Protein AF-A0A0U5BCX2-F1 (afdb_monomer_lite)

Radius of gyration: 17.67 Å; chains: 1; bounding box: 39×34×40 Å

Sequence (93 aa):
MTLTQSDRAHGVIQDVYADWGQLPPDTAALQTAGTALYNLSYAWTTTIQNQTADQLAAEAAVYQPIAGTASYGQIIEIFPCPLIRPRPCSQVL

Foldseek 3Di:
DFDQDDPVVVVVQCVVCVVVVHDGDDRVVVRVVVVVVVVVVCCCVPPVVPDDPVRVVVLVVLDDDDPPPDDPVNVVVSPPPDPPDDDPPPDDD

pLDDT: mean 74.51, std 18.45, range [30.02, 97.0]

Secondary structure (DSSP, 8-state):
-PPPPPHHHHHHHHHHHHHTT-PPPPHHHHHHHHHHHHHHHHHHHHTGGGS-HHHHHHHHTTSPPPPTT--HHHHHHHTTS-TTS---S----

Structure (mmCIF, N/CA/C/O backbone):
data_AF-A0A0U5BCX2-F1
#
_entry.id   AF-A0A0U5BCX2-F1
#
loop_
_atom_site.group_PDB
_atom_site.id
_atom_site.type_symbol
_atom_site.label_atom_id
_atom_site.label_alt_id
_atom_site.label_comp_id
_atom_site.label_asym_id
_atom_site.label_entity_id
_atom_site.label_seq_id
_atom_site.pdbx_PDB_ins_code
_atom_site.Cartn_x
_atom_site.Cartn_y
_atom_site.Cartn_z
_atom_site.occupancy
_atom_site.B_iso_or_equiv
_atom_site.auth_seq_id
_atom_site.auth_comp_id
_atom_site.auth_asym_id
_atom_site.auth_atom_id
_atom_site.pdbx_PDB_model_num
ATOM 1 N N . MET A 1 1 ? 9.233 10.337 5.501 1.00 52.75 1 MET A N 1
ATOM 2 C CA . MET A 1 1 ? 10.056 9.112 5.539 1.00 52.75 1 MET A CA 1
ATOM 3 C C . MET A 1 1 ? 10.217 8.652 4.105 1.00 52.75 1 MET A C 1
ATOM 5 O O . MET A 1 1 ? 9.201 8.509 3.443 1.00 52.75 1 MET A O 1
ATOM 9 N N . THR A 1 2 ? 11.445 8.514 3.609 1.00 58.31 2 THR A N 1
ATOM 10 C CA . THR A 1 2 ? 11.699 8.035 2.241 1.00 58.31 2 THR A CA 1
ATOM 11 C C . THR A 1 2 ? 12.015 6.552 2.324 1.00 58.31 2 THR A C 1
ATOM 13 O O . THR A 1 2 ? 12.954 6.170 3.019 1.00 58.31 2 THR A O 1
ATOM 16 N N . LEU A 1 3 ? 11.200 5.717 1.681 1.00 67.31 3 LEU A N 1
ATOM 17 C CA . LEU A 1 3 ? 11.411 4.273 1.651 1.00 67.31 3 LEU A CA 1
ATOM 18 C C . LEU A 1 3 ? 12.324 3.929 0.479 1.00 67.31 3 LEU A C 1
ATOM 20 O O . LEU A 1 3 ? 12.013 4.236 -0.671 1.00 67.31 3 LEU A O 1
ATOM 24 N N . THR A 1 4 ? 13.458 3.303 0.776 1.00 75.25 4 THR A N 1
ATOM 25 C CA . THR A 1 4 ? 14.374 2.810 -0.253 1.00 75.25 4 THR A CA 1
ATOM 26 C C . THR A 1 4 ? 13.840 1.496 -0.810 1.00 75.25 4 THR A C 1
ATOM 28 O O . THR A 1 4 ? 13.560 0.564 -0.055 1.00 75.25 4 THR A O 1
ATOM 31 N N . GLN A 1 5 ? 13.705 1.415 -2.133 1.00 77.88 5 GLN A N 1
ATOM 32 C CA . GLN A 1 5 ? 13.309 0.186 -2.813 1.00 77.88 5 GLN A CA 1
ATOM 33 C C . GLN A 1 5 ? 14.404 -0.879 -2.643 1.00 77.88 5 GLN A C 1
ATOM 35 O O . GLN A 1 5 ? 15.584 -0.581 -2.797 1.00 77.88 5 GLN A O 1
ATOM 40 N N . SER A 1 6 ? 14.024 -2.124 -2.348 1.00 83.25 6 SER A N 1
ATOM 41 C CA . SER A 1 6 ? 14.977 -3.241 -2.358 1.00 83.25 6 SER A CA 1
ATOM 42 C C . SER A 1 6 ? 15.385 -3.573 -3.794 1.00 83.25 6 SER A C 1
ATOM 44 O O . SER A 1 6 ? 14.505 -3.782 -4.630 1.00 83.25 6 SER A O 1
ATOM 46 N N . ASP A 1 7 ? 16.686 -3.721 -4.056 1.00 82.56 7 ASP A N 1
ATOM 47 C CA . ASP A 1 7 ? 17.216 -4.112 -5.375 1.00 82.56 7 ASP A CA 1
ATOM 48 C C . ASP A 1 7 ? 16.583 -5.410 -5.893 1.00 82.56 7 ASP A C 1
ATOM 50 O O . ASP A 1 7 ? 16.260 -5.541 -7.071 1.00 82.56 7 ASP A O 1
ATOM 54 N N . ARG A 1 8 ? 16.321 -6.361 -4.987 1.00 86.75 8 ARG A N 1
ATOM 55 C CA . ARG A 1 8 ? 15.688 -7.638 -5.330 1.00 86.75 8 ARG A CA 1
ATOM 56 C C . ARG A 1 8 ? 14.236 -7.459 -5.769 1.00 86.75 8 ARG A C 1
ATOM 58 O O . ARG A 1 8 ? 13.813 -8.056 -6.750 1.00 86.75 8 ARG A O 1
ATOM 65 N N . ALA A 1 9 ? 13.480 -6.634 -5.046 1.00 85.00 9 ALA A N 1
ATOM 66 C CA . ALA A 1 9 ? 12.095 -6.329 -5.395 1.00 85.00 9 ALA A CA 1
ATOM 67 C C . ALA A 1 9 ? 12.017 -5.508 -6.689 1.00 85.00 9 ALA A C 1
ATOM 69 O O . ALA A 1 9 ? 11.121 -5.725 -7.496 1.00 85.00 9 ALA A O 1
ATOM 70 N N . HIS A 1 10 ? 12.969 -4.596 -6.898 1.00 86.38 10 HIS A N 1
ATOM 71 C CA . HIS A 1 10 ? 13.085 -3.836 -8.136 1.00 86.38 10 HIS A CA 1
ATOM 72 C C . HIS A 1 10 ? 13.301 -4.769 -9.337 1.00 86.38 10 HIS A C 1
ATOM 74 O O . HIS A 1 10 ? 12.582 -4.645 -10.323 1.00 86.38 10 HIS A O 1
ATOM 80 N N . GLY A 1 11 ? 14.216 -5.741 -9.232 1.00 89.56 11 GLY A N 1
ATOM 81 C CA . GLY A 1 11 ? 14.447 -6.736 -10.286 1.00 89.56 11 GLY A CA 1
ATOM 82 C C . GLY A 1 11 ? 13.195 -7.548 -10.631 1.00 89.56 11 GLY A C 1
ATOM 83 O O . GLY A 1 11 ? 12.817 -7.624 -11.792 1.00 89.56 11 GLY A O 1
ATOM 84 N N . VAL A 1 12 ? 12.475 -8.052 -9.623 1.00 93.25 12 VAL A N 1
ATOM 85 C CA . VAL A 1 12 ? 11.223 -8.802 -9.848 1.00 93.25 12 VAL A CA 1
ATOM 86 C C . VAL A 1 12 ? 10.165 -7.954 -10.561 1.00 93.25 12 VAL A C 1
ATOM 88 O O . VAL A 1 12 ? 9.465 -8.454 -11.437 1.00 93.25 12 VAL A O 1
ATOM 91 N N . ILE A 1 13 ? 10.039 -6.670 -10.210 1.00 91.00 13 ILE A N 1
ATOM 92 C CA . ILE A 1 13 ? 9.098 -5.765 -10.885 1.00 91.00 13 ILE A CA 1
ATOM 93 C C . ILE A 1 13 ? 9.494 -5.584 -12.352 1.00 91.00 13 ILE A C 1
ATOM 95 O O . ILE A 1 13 ? 8.627 -5.636 -13.220 1.00 91.00 13 ILE A O 1
ATOM 99 N N . GLN A 1 14 ? 10.784 -5.409 -12.644 1.00 91.25 14 GLN A N 1
ATOM 100 C CA . GLN A 1 14 ? 11.255 -5.301 -14.025 1.00 91.25 14 GLN A CA 1
ATOM 101 C C . GLN A 1 14 ? 10.937 -6.563 -14.835 1.00 91.25 14 GLN A C 1
ATOM 103 O O . GLN A 1 14 ? 10.417 -6.444 -15.943 1.00 91.25 14 GLN A O 1
ATOM 108 N N . ASP A 1 15 ? 11.174 -7.748 -14.269 1.00 95.00 15 ASP A N 1
ATOM 109 C CA . ASP A 1 15 ? 10.922 -9.027 -14.942 1.00 95.00 15 ASP A CA 1
ATOM 110 C C . ASP A 1 15 ? 9.434 -9.222 -15.276 1.00 95.00 15 ASP A C 1
ATOM 112 O O . ASP A 1 15 ? 9.094 -9.628 -16.386 1.00 95.00 15 ASP A O 1
ATOM 116 N N . VAL A 1 16 ? 8.531 -8.880 -14.348 1.00 96.25 16 VAL A N 1
ATOM 117 C CA . VAL A 1 16 ? 7.076 -8.976 -14.570 1.00 96.25 16 VAL A CA 1
ATOM 118 C C . VAL A 1 16 ? 6.620 -8.036 -15.686 1.00 96.25 16 VAL A C 1
ATOM 120 O O . VAL A 1 16 ? 5.851 -8.433 -16.559 1.00 96.25 16 VAL A O 1
ATOM 123 N N . TYR A 1 17 ? 7.104 -6.793 -15.691 1.00 95.00 17 TYR A N 1
ATOM 124 C CA . TYR A 1 17 ? 6.758 -5.844 -16.750 1.00 95.00 17 TYR A CA 1
ATOM 125 C C . TYR A 1 17 ? 7.336 -6.265 -18.106 1.00 95.00 1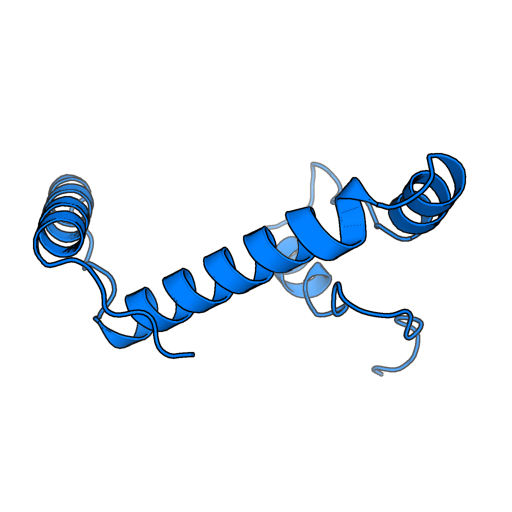7 TYR A C 1
ATOM 127 O O . TYR A 1 17 ? 6.668 -6.097 -19.127 1.00 95.00 17 TYR A O 1
ATOM 135 N N . ALA A 1 18 ? 8.529 -6.866 -18.119 1.00 94.50 18 ALA A N 1
ATOM 136 C CA . ALA A 1 18 ? 9.125 -7.428 -19.325 1.00 94.50 18 ALA A CA 1
ATOM 137 C C . ALA A 1 18 ? 8.305 -8.603 -19.887 1.00 94.50 18 ALA A C 1
ATOM 139 O O . ALA A 1 18 ? 8.067 -8.637 -21.093 1.00 94.50 18 ALA A O 1
ATOM 140 N N . ASP A 1 19 ? 7.820 -9.514 -19.035 1.00 97.00 19 ASP A N 1
ATOM 141 C CA . ASP A 1 19 ? 6.918 -10.612 -19.429 1.00 97.00 19 ASP A CA 1
ATOM 142 C C . ASP A 1 19 ? 5.616 -10.082 -20.055 1.00 97.00 19 ASP A C 1
ATOM 144 O O . ASP A 1 19 ? 5.106 -10.618 -21.038 1.00 97.00 19 ASP A O 1
ATOM 148 N N . TRP A 1 20 ? 5.118 -8.949 -19.556 1.00 96.75 20 TRP A N 1
ATOM 149 C CA . TRP A 1 20 ? 3.950 -8.270 -20.121 1.00 96.75 20 TRP A CA 1
ATOM 150 C C . TRP A 1 20 ? 4.246 -7.447 -21.384 1.00 96.75 20 TRP A C 1
ATOM 152 O O . TRP A 1 20 ? 3.317 -6.892 -21.976 1.00 96.75 20 TRP A O 1
ATOM 162 N N . GLY A 1 21 ? 5.511 -7.328 -21.800 1.00 94.38 21 GLY A N 1
ATOM 163 C CA . GLY A 1 21 ? 5.923 -6.465 -22.910 1.00 94.38 21 GLY A CA 1
ATOM 164 C C . GLY A 1 21 ? 5.696 -4.973 -22.636 1.00 94.38 21 GLY A C 1
ATOM 165 O O . GLY A 1 21 ? 5.486 -4.198 -23.570 1.00 94.38 21 GLY A O 1
ATOM 166 N N . GLN A 1 22 ? 5.696 -4.567 -21.365 1.00 93.94 22 GLN A N 1
ATOM 167 C CA . GLN A 1 22 ? 5.460 -3.194 -20.922 1.00 93.94 22 GLN A CA 1
ATOM 168 C C . GLN A 1 22 ? 6.726 -2.563 -20.343 1.00 93.94 22 GLN A C 1
ATOM 170 O O . GLN A 1 22 ? 7.621 -3.239 -19.838 1.00 93.94 22 GLN A O 1
ATOM 175 N N . LEU A 1 23 ? 6.793 -1.231 -20.388 1.00 92.75 23 LEU A N 1
ATOM 176 C CA . LEU A 1 23 ? 7.870 -0.497 -19.735 1.00 92.75 23 LEU A CA 1
ATOM 177 C C . LEU A 1 23 ? 7.646 -0.514 -18.212 1.00 92.75 23 LEU A C 1
ATOM 179 O O . LEU A 1 23 ? 6.560 -0.122 -17.772 1.00 92.75 23 LEU A O 1
ATOM 183 N N . PRO A 1 24 ? 8.637 -0.932 -17.404 1.00 92.00 24 PRO A N 1
ATOM 184 C CA . PRO A 1 24 ? 8.501 -0.891 -15.959 1.00 92.00 24 PRO A CA 1
ATOM 185 C C . PRO A 1 24 ? 8.419 0.553 -15.445 1.00 92.00 24 PRO A C 1
ATOM 187 O O . PRO A 1 24 ? 8.978 1.468 -16.060 1.00 92.00 24 PRO A O 1
ATOM 190 N N . PRO A 1 25 ? 7.753 0.774 -14.299 1.00 88.50 25 PRO A N 1
ATOM 191 C CA . PRO A 1 25 ? 7.768 2.061 -13.619 1.00 88.50 25 PRO A CA 1
ATOM 192 C C . PRO A 1 25 ? 9.196 2.450 -13.220 1.00 88.50 25 PRO A C 1
ATOM 194 O O . PRO A 1 25 ? 10.001 1.603 -12.826 1.00 88.50 25 PRO A O 1
ATOM 197 N N . ASP A 1 26 ? 9.500 3.745 -13.287 1.00 88.19 26 ASP A N 1
ATOM 198 C CA . ASP A 1 26 ? 10.792 4.261 -12.848 1.00 88.19 26 ASP A CA 1
ATOM 199 C C . ASP A 1 26 ? 10.937 4.254 -11.312 1.00 88.19 26 ASP A C 1
ATOM 201 O O . ASP A 1 26 ? 9.996 4.020 -10.544 1.00 88.19 26 ASP A O 1
ATOM 205 N N . THR A 1 27 ? 12.151 4.528 -10.837 1.00 84.88 27 THR A N 1
ATOM 206 C CA . THR A 1 27 ? 12.465 4.540 -9.403 1.00 84.88 27 THR A CA 1
ATOM 207 C C . THR A 1 27 ? 11.612 5.539 -8.610 1.00 84.88 27 THR A C 1
ATOM 209 O O . THR A 1 27 ? 11.272 5.261 -7.459 1.00 84.88 27 THR A O 1
ATOM 212 N N . ALA A 1 28 ? 11.245 6.685 -9.190 1.00 86.12 28 ALA A N 1
ATOM 213 C CA . ALA A 1 28 ? 10.455 7.707 -8.501 1.00 86.12 28 ALA A CA 1
ATOM 214 C C . ALA A 1 28 ? 8.988 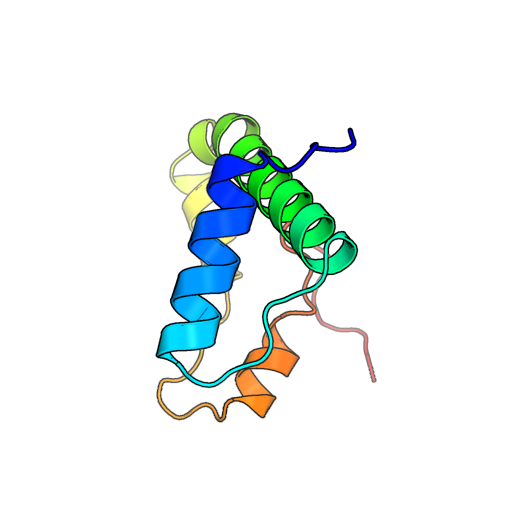7.274 -8.341 1.00 86.12 28 ALA A C 1
ATOM 216 O O . ALA A 1 28 ? 8.391 7.460 -7.273 1.00 86.12 28 ALA A O 1
ATOM 217 N N . ALA A 1 29 ? 8.427 6.633 -9.367 1.00 85.94 29 ALA A N 1
ATOM 218 C CA . ALA A 1 29 ? 7.109 6.017 -9.320 1.00 85.94 29 ALA A CA 1
ATOM 219 C C . ALA A 1 29 ? 7.061 4.906 -8.259 1.00 85.94 29 ALA A C 1
ATOM 221 O O . ALA A 1 29 ? 6.139 4.870 -7.441 1.00 85.94 29 ALA A O 1
ATOM 222 N N . LEU A 1 30 ? 8.094 4.059 -8.193 1.00 85.88 30 LEU A N 1
ATOM 223 C CA . LEU A 1 30 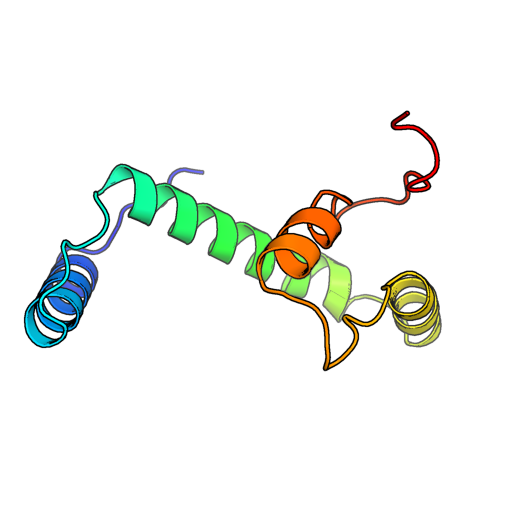? 8.196 3.005 -7.179 1.00 85.88 30 LEU A CA 1
ATOM 224 C C . LEU A 1 30 ? 8.306 3.560 -5.751 1.00 85.88 30 LEU A C 1
ATOM 226 O O . LEU A 1 30 ? 7.626 3.071 -4.849 1.00 85.88 30 LEU A O 1
ATOM 230 N N . GLN A 1 31 ? 9.093 4.616 -5.530 1.00 85.19 31 GLN A N 1
ATOM 231 C CA . GLN A 1 31 ? 9.189 5.274 -4.218 1.00 85.19 31 GLN A CA 1
ATOM 232 C C . GLN A 1 31 ? 7.867 5.922 -3.789 1.00 85.19 31 GLN A C 1
ATOM 234 O O . GLN A 1 31 ? 7.475 5.837 -2.618 1.00 85.19 31 GLN A O 1
ATOM 239 N N . THR A 1 32 ? 7.164 6.546 -4.736 1.00 85.38 32 THR A N 1
ATOM 240 C CA . THR A 1 32 ? 5.830 7.113 -4.507 1.00 85.38 32 THR A CA 1
ATOM 241 C C . THR A 1 32 ? 4.850 6.023 -4.084 1.00 85.38 32 THR A C 1
ATOM 243 O O . THR A 1 32 ? 4.181 6.161 -3.058 1.00 85.38 32 THR A O 1
ATOM 246 N N . ALA A 1 33 ? 4.821 4.904 -4.814 1.00 83.88 33 ALA A N 1
ATOM 247 C CA . ALA A 1 33 ? 3.975 3.760 -4.494 1.00 83.88 33 ALA A CA 1
ATOM 248 C C . ALA A 1 33 ? 4.313 3.160 -3.118 1.00 83.88 33 ALA A C 1
ATOM 250 O O . ALA A 1 33 ? 3.415 2.931 -2.308 1.00 83.88 33 ALA A O 1
ATOM 251 N N . GLY A 1 34 ? 5.600 2.981 -2.805 1.00 84.44 34 GLY A N 1
ATOM 252 C CA . GLY A 1 34 ? 6.044 2.492 -1.498 1.00 84.44 34 GLY A CA 1
ATOM 253 C C . GLY A 1 34 ? 5.605 3.401 -0.347 1.00 84.44 34 GLY A C 1
ATOM 254 O O . GLY A 1 34 ? 5.106 2.924 0.672 1.00 84.44 34 GLY A O 1
ATOM 255 N N . THR A 1 35 ? 5.719 4.719 -0.522 1.00 83.69 35 THR A N 1
ATOM 256 C CA . THR A 1 35 ? 5.275 5.706 0.475 1.00 83.69 35 THR A CA 1
ATOM 257 C C . THR A 1 35 ? 3.759 5.673 0.667 1.00 83.69 35 THR A C 1
ATOM 259 O O . THR A 1 35 ? 3.283 5.708 1.803 1.00 83.69 35 THR A O 1
ATOM 262 N N . ALA A 1 36 ? 2.993 5.562 -0.421 1.00 82.38 36 ALA A N 1
ATOM 263 C CA . ALA A 1 36 ? 1.541 5.431 -0.352 1.00 82.38 36 ALA A CA 1
ATOM 264 C C . ALA A 1 36 ? 1.127 4.162 0.410 1.00 82.38 36 ALA A C 1
ATOM 266 O O . ALA A 1 36 ? 0.316 4.242 1.331 1.00 82.38 36 ALA A O 1
ATOM 267 N N . LEU A 1 37 ? 1.739 3.014 0.098 1.00 85.25 37 LEU A N 1
ATOM 268 C CA . LEU A 1 37 ? 1.478 1.745 0.786 1.00 85.25 37 LEU A CA 1
ATOM 269 C C . LEU A 1 37 ? 1.824 1.808 2.277 1.00 85.25 37 LEU A C 1
ATOM 271 O O . LEU A 1 37 ? 1.063 1.313 3.108 1.00 85.25 37 LEU A O 1
ATOM 275 N N . TYR A 1 38 ? 2.936 2.450 2.635 1.00 85.81 38 TYR A N 1
ATOM 276 C CA . TYR A 1 38 ? 3.288 2.664 4.036 1.00 85.81 38 TYR A CA 1
ATOM 277 C C . TYR A 1 38 ? 2.259 3.528 4.761 1.00 85.81 38 TYR A C 1
ATOM 279 O O . TYR A 1 38 ? 1.815 3.159 5.845 1.00 85.81 38 TYR A O 1
ATOM 287 N N . ASN A 1 39 ? 1.837 4.643 4.162 1.00 85.00 39 ASN A N 1
ATOM 288 C CA . ASN A 1 39 ? 0.832 5.517 4.764 1.00 85.00 39 ASN A CA 1
ATOM 289 C C . ASN A 1 39 ? -0.512 4.797 4.944 1.00 85.00 39 ASN A C 1
ATOM 291 O O . ASN A 1 39 ? -1.144 4.958 5.984 1.00 85.00 39 ASN A O 1
ATOM 295 N N . LEU A 1 40 ? -0.919 3.969 3.975 1.00 85.81 40 LEU A N 1
ATOM 296 C CA . LEU A 1 40 ? -2.119 3.134 4.079 1.00 85.81 40 LEU A CA 1
ATOM 297 C C . LEU A 1 40 ? -2.001 2.116 5.218 1.00 85.81 40 LEU A C 1
ATOM 299 O O . LEU A 1 40 ? -2.904 2.011 6.044 1.00 85.81 40 LEU A O 1
ATOM 303 N N . SER A 1 41 ? -0.872 1.409 5.307 1.00 85.50 41 SER A N 1
ATOM 304 C CA . SER A 1 41 ? -0.609 0.448 6.387 1.00 85.50 41 SER A CA 1
ATOM 305 C C . SER A 1 41 ? -0.593 1.124 7.764 1.00 85.50 41 SER A C 1
ATOM 307 O O . SER A 1 41 ? -1.180 0.629 8.731 1.00 85.50 41 SER A O 1
ATOM 309 N N . TYR A 1 42 ? 0.020 2.303 7.853 1.00 86.81 42 TYR A N 1
ATOM 310 C CA . TYR A 1 42 ? 0.043 3.104 9.068 1.00 86.81 42 TYR A CA 1
ATOM 311 C C . TYR A 1 42 ? -1.364 3.561 9.469 1.00 86.81 42 TYR A C 1
ATOM 313 O O . TYR A 1 42 ? -1.759 3.371 10.617 1.00 86.81 42 TYR A O 1
ATOM 321 N N . ALA A 1 43 ? -2.152 4.110 8.541 1.00 85.06 43 ALA A N 1
ATOM 322 C CA . ALA A 1 43 ? -3.530 4.522 8.807 1.00 85.06 43 ALA A CA 1
ATOM 323 C C . ALA A 1 43 ? -4.403 3.337 9.251 1.00 85.06 43 ALA A C 1
ATOM 325 O O . ALA A 1 43 ? -5.145 3.446 10.227 1.00 85.06 43 ALA A O 1
ATOM 326 N N . TRP A 1 44 ? -4.258 2.182 8.597 1.00 85.75 44 TRP A N 1
ATOM 327 C CA . TRP A 1 44 ? -4.958 0.955 8.967 1.00 85.75 44 TRP A CA 1
ATOM 328 C C . TRP A 1 44 ? -4.664 0.541 10.412 1.00 85.75 44 TRP A C 1
ATOM 330 O O . TRP A 1 44 ? -5.579 0.390 11.218 1.00 85.75 44 TRP A O 1
ATOM 340 N N . THR A 1 45 ? -3.383 0.408 10.753 1.00 91.44 45 THR A N 1
ATOM 341 C CA . THR A 1 45 ? -2.944 -0.099 12.063 1.00 91.44 45 THR A CA 1
ATOM 342 C C . THR A 1 45 ? -3.158 0.890 13.206 1.00 91.44 45 THR A C 1
ATOM 344 O O . THR A 1 45 ? -3.422 0.476 14.330 1.00 91.44 45 THR A O 1
ATOM 347 N N . THR A 1 46 ? -3.056 2.195 12.950 1.00 85.94 46 THR A N 1
ATOM 348 C CA . THR A 1 46 ? -3.132 3.214 14.013 1.00 85.94 46 THR A CA 1
ATOM 349 C C . THR A 1 46 ? -4.504 3.849 14.161 1.00 85.94 46 THR A C 1
ATOM 351 O O . THR A 1 46 ? -4.845 4.301 15.253 1.00 85.94 46 THR A O 1
ATOM 354 N N . THR A 1 47 ? -5.294 3.893 13.089 1.00 84.31 47 THR A N 1
ATOM 355 C CA . THR A 1 47 ? -6.585 4.586 13.077 1.00 84.31 47 THR A CA 1
ATOM 356 C C . THR A 1 47 ? -7.721 3.589 12.924 1.00 84.31 47 THR A C 1
ATOM 358 O O . THR A 1 47 ? -8.520 3.453 13.844 1.00 84.31 47 THR A O 1
ATOM 361 N N . ILE A 1 48 ? -7.765 2.849 11.813 1.00 83.31 48 ILE A N 1
ATOM 362 C CA . ILE A 1 48 ? -8.934 2.028 11.465 1.00 83.31 48 ILE A CA 1
ATOM 363 C C . ILE A 1 48 ? -9.125 0.860 12.436 1.00 83.31 48 ILE A C 1
ATOM 365 O O . ILE A 1 48 ? -10.229 0.645 12.922 1.00 83.31 48 ILE A O 1
ATOM 369 N N . GLN A 1 49 ? -8.055 0.148 12.801 1.00 87.88 49 GLN A N 1
ATOM 370 C CA . GLN A 1 49 ? -8.153 -0.960 13.763 1.00 87.88 49 GLN A CA 1
ATOM 371 C C . GLN A 1 49 ? -8.591 -0.528 15.171 1.00 87.88 49 GLN A C 1
ATOM 373 O O . GLN A 1 49 ? -9.049 -1.364 15.945 1.00 87.88 49 GLN A O 1
ATOM 378 N N . ASN A 1 50 ? -8.463 0.760 15.501 1.00 89.12 50 ASN A N 1
ATOM 379 C CA . ASN A 1 50 ? -8.849 1.309 16.799 1.00 89.12 50 ASN A CA 1
ATOM 380 C C . ASN A 1 50 ? -10.253 1.936 16.794 1.00 89.12 50 ASN A C 1
ATOM 382 O O . ASN A 1 50 ? -10.698 2.431 17.830 1.00 89.12 50 ASN A O 1
ATOM 386 N N . GLN A 1 51 ? -10.947 1.943 15.653 1.00 87.44 51 GLN A N 1
ATOM 387 C CA . GLN A 1 51 ? -12.314 2.445 15.567 1.00 87.44 51 GLN A CA 1
ATOM 388 C C . GLN A 1 51 ? -13.312 1.458 16.178 1.00 87.44 51 GLN A C 1
ATOM 390 O O . GLN A 1 51 ? -13.166 0.238 16.090 1.00 87.44 51 GLN A O 1
ATOM 395 N N . THR A 1 52 ? -14.377 1.995 16.770 1.00 91.25 52 THR A N 1
ATOM 396 C CA . THR A 1 52 ? -15.542 1.192 17.147 1.00 91.25 52 THR A CA 1
ATOM 397 C C . THR A 1 52 ? -16.350 0.797 15.909 1.00 91.25 52 THR A C 1
ATOM 399 O O . THR A 1 52 ? -16.258 1.433 14.858 1.00 91.25 52 THR A O 1
ATOM 402 N N . ALA A 1 53 ? -17.200 -0.225 16.038 1.00 88.31 53 ALA A N 1
ATOM 403 C CA . ALA A 1 53 ? -18.091 -0.639 14.953 1.00 88.31 53 ALA A CA 1
ATOM 404 C C . ALA A 1 53 ? -18.995 0.510 14.463 1.00 88.31 53 ALA A C 1
ATOM 406 O O . ALA A 1 53 ? -19.187 0.660 13.260 1.00 88.31 53 ALA A O 1
ATOM 407 N N . ASP A 1 54 ? -19.483 1.358 15.375 1.00 90.00 54 ASP A N 1
ATOM 408 C CA . ASP A 1 54 ? -20.313 2.519 15.028 1.00 90.00 54 ASP A CA 1
ATOM 409 C C . ASP A 1 54 ? -19.526 3.590 14.259 1.00 90.00 54 ASP A C 1
ATOM 411 O O . ASP A 1 54 ? -20.046 4.189 13.320 1.00 90.00 54 ASP A O 1
ATOM 415 N N . GLN A 1 55 ? -18.260 3.819 14.625 1.00 85.00 55 GLN A N 1
ATOM 416 C CA . GLN A 1 55 ? -17.377 4.750 13.915 1.00 85.00 55 GLN A CA 1
ATOM 417 C C . GLN A 1 55 ? -17.064 4.250 12.505 1.00 85.00 55 GLN A C 1
ATOM 419 O O . GLN A 1 55 ? -17.152 5.021 11.551 1.00 85.00 55 GLN A O 1
ATOM 424 N N . LEU A 1 56 ? -16.772 2.956 12.371 1.00 85.25 56 LEU A N 1
ATOM 425 C CA . LEU A 1 56 ? -16.524 2.331 11.078 1.00 85.25 56 LEU A CA 1
ATOM 426 C C . LEU A 1 56 ? -17.779 2.351 10.192 1.00 85.25 56 LEU A C 1
ATOM 428 O O . LEU A 1 56 ? -17.688 2.643 9.003 1.00 85.25 56 LEU A O 1
ATOM 432 N N . ALA A 1 57 ? -18.960 2.086 10.759 1.00 83.31 57 ALA A N 1
ATOM 433 C CA . ALA A 1 57 ? -20.227 2.150 10.034 1.00 83.31 57 ALA A CA 1
ATOM 434 C C . ALA A 1 57 ? -20.554 3.579 9.571 1.00 83.31 57 ALA A C 1
ATOM 436 O O . ALA A 1 57 ? -21.001 3.774 8.440 1.00 83.31 57 ALA A O 1
ATOM 437 N N . ALA A 1 58 ? -20.294 4.581 10.416 1.00 83.31 58 ALA A N 1
ATOM 438 C CA . ALA A 1 58 ? -20.460 5.985 10.058 1.00 83.31 58 ALA A CA 1
ATOM 439 C C . ALA A 1 58 ? -19.493 6.414 8.944 1.00 83.31 58 ALA A C 1
ATOM 441 O O . ALA A 1 58 ? -19.897 7.150 8.048 1.00 83.31 58 ALA A O 1
ATOM 442 N N . GLU A 1 59 ? -18.244 5.941 8.966 1.00 79.62 59 GLU A N 1
ATOM 443 C CA . GLU A 1 59 ? -17.272 6.190 7.897 1.00 79.62 59 GLU A CA 1
ATOM 444 C C . GLU A 1 59 ? -17.696 5.513 6.586 1.00 79.62 59 GLU A C 1
ATOM 446 O O . GLU A 1 59 ? -17.752 6.158 5.538 1.00 79.62 59 GLU A O 1
ATOM 451 N N . ALA A 1 60 ? -18.082 4.235 6.652 1.00 77.62 60 ALA A N 1
ATOM 452 C CA . ALA A 1 60 ? -18.523 3.468 5.493 1.00 77.62 60 ALA A CA 1
ATOM 453 C C . ALA A 1 60 ? -19.764 4.067 4.816 1.00 77.62 60 ALA A C 1
ATOM 455 O O . ALA A 1 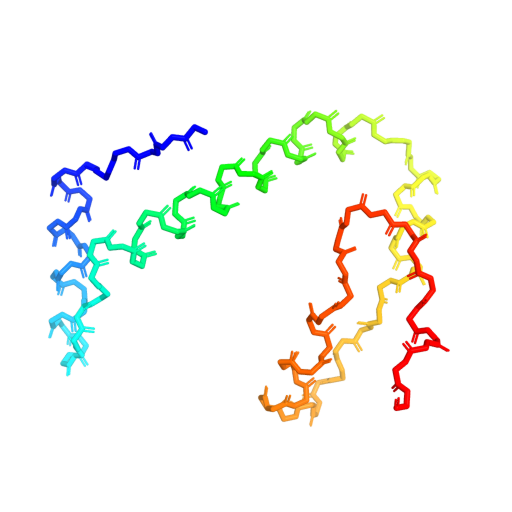60 ? -19.876 4.021 3.594 1.00 77.62 60 ALA A O 1
ATOM 456 N N . ALA A 1 61 ? -20.670 4.676 5.588 1.0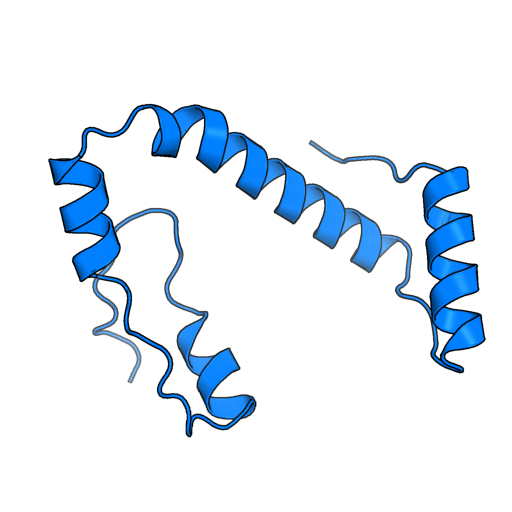0 77.88 61 ALA A N 1
ATOM 457 C CA . ALA A 1 61 ? -21.862 5.340 5.065 1.00 77.88 61 ALA A CA 1
ATOM 458 C C . ALA A 1 61 ? -21.554 6.577 4.195 1.00 77.88 61 ALA A C 1
ATOM 460 O O . ALA A 1 61 ? -22.424 7.028 3.451 1.00 77.88 61 ALA A O 1
ATOM 461 N N . VAL A 1 62 ? -20.338 7.130 4.276 1.00 73.75 62 VAL A N 1
ATOM 462 C CA . VAL A 1 62 ? -19.895 8.268 3.451 1.00 73.75 62 VAL A CA 1
ATOM 463 C C . VAL A 1 62 ? -19.267 7.801 2.132 1.00 73.75 62 VAL A C 1
ATOM 465 O O . VAL A 1 62 ? -19.207 8.577 1.175 1.00 73.75 62 VAL A O 1
ATOM 468 N N . TYR A 1 63 ? -18.829 6.541 2.035 1.00 69.81 63 TYR A N 1
ATOM 469 C CA . TYR A 1 63 ? -18.270 6.006 0.797 1.00 69.81 63 TYR A CA 1
ATOM 470 C C . TYR A 1 63 ? -19.361 5.793 -0.251 1.00 69.81 63 TYR A C 1
ATOM 472 O O . TYR A 1 63 ? -20.306 5.030 -0.057 1.00 69.81 63 TYR A O 1
ATOM 480 N N . GLN A 1 64 ? -19.210 6.465 -1.394 1.00 65.94 64 GLN A N 1
ATOM 481 C CA . GLN A 1 64 ? -20.089 6.251 -2.534 1.00 65.94 64 GLN A CA 1
ATOM 482 C C . GLN A 1 64 ? -19.680 4.969 -3.264 1.00 65.94 64 GLN A C 1
ATOM 484 O O . GLN A 1 64 ? -18.525 4.856 -3.689 1.00 65.94 64 GLN A O 1
ATOM 489 N N . PRO A 1 65 ? -20.593 3.997 -3.427 1.00 61.06 65 PRO A N 1
ATOM 490 C CA . PRO A 1 65 ? -20.297 2.804 -4.195 1.00 61.06 65 PRO A CA 1
ATOM 491 C C . PRO A 1 65 ? -20.029 3.185 -5.650 1.00 61.06 65 PRO A C 1
ATOM 493 O O . PRO A 1 65 ? -20.795 3.915 -6.281 1.00 61.06 65 PRO A O 1
ATOM 496 N N . ILE A 1 66 ? -18.948 2.643 -6.204 1.00 64.44 66 ILE A N 1
ATOM 497 C CA . ILE A 1 66 ? -18.705 2.701 -7.641 1.00 64.44 66 ILE A CA 1
ATOM 498 C C . ILE A 1 66 ? -19.761 1.811 -8.301 1.00 64.44 66 ILE A C 1
ATOM 500 O O . ILE A 1 66 ? -19.809 0.604 -8.057 1.00 64.44 66 ILE A O 1
ATOM 504 N N . ALA A 1 67 ? -20.629 2.403 -9.123 1.00 70.25 67 ALA A N 1
ATOM 505 C CA . ALA A 1 67 ? -21.602 1.639 -9.892 1.00 70.25 67 ALA A CA 1
ATOM 506 C C . ALA A 1 67 ? -20.872 0.618 -10.780 1.00 70.25 67 ALA A C 1
ATOM 508 O O . ALA A 1 67 ? -19.898 0.964 -11.442 1.00 70.25 67 ALA A O 1
ATOM 509 N N . GLY A 1 68 ? -21.361 -0.624 -10.856 1.00 66.88 68 GLY A N 1
ATOM 510 C CA . GLY A 1 68 ? -20.738 -1.675 -11.681 1.00 66.88 68 GLY A CA 1
ATOM 511 C C . GLY A 1 68 ? -20.694 -1.363 -13.186 1.00 66.88 68 GLY A C 1
ATOM 512 O O . GLY A 1 68 ? -20.024 -2.057 -13.941 1.00 66.88 68 GLY A O 1
ATOM 513 N N . THR A 1 69 ? -21.396 -0.314 -13.621 1.00 77.56 69 THR A N 1
ATOM 514 C CA . THR A 1 69 ? -21.402 0.221 -14.989 1.00 77.56 69 THR A CA 1
ATOM 515 C C . THR A 1 69 ? -20.500 1.446 -15.167 1.00 77.56 69 THR A C 1
ATOM 517 O O . THR A 1 69 ? -20.511 2.050 -16.238 1.00 77.56 69 THR A O 1
ATOM 520 N N . ALA A 1 70 ? -19.777 1.873 -14.128 1.00 68.12 70 ALA A N 1
ATOM 521 C CA . ALA A 1 70 ? -18.920 3.047 -14.191 1.00 68.12 70 ALA A CA 1
ATOM 522 C C . ALA A 1 70 ? -17.760 2.809 -15.164 1.00 68.12 70 ALA A C 1
ATOM 524 O O . ALA A 1 70 ? -17.048 1.806 -15.093 1.00 68.12 70 ALA A O 1
ATOM 525 N N . SER A 1 71 ? -17.566 3.757 -16.076 1.00 69.69 71 SER A N 1
ATOM 526 C CA . SER A 1 71 ? -16.384 3.780 -16.933 1.00 69.69 71 SER A CA 1
ATOM 527 C C . SER A 1 71 ? -15.123 4.071 -16.115 1.00 69.69 71 SER A C 1
ATOM 529 O O . SER A 1 71 ? -15.175 4.715 -15.068 1.00 69.69 71 SER A O 1
ATOM 531 N N . TYR A 1 72 ? -13.962 3.648 -16.618 1.00 59.59 72 TYR A N 1
ATOM 532 C CA . TYR A 1 72 ? -12.674 3.899 -15.963 1.00 59.59 72 TYR A CA 1
ATOM 533 C C . TYR A 1 72 ? -12.421 5.395 -15.680 1.00 59.59 72 TYR A C 1
ATOM 535 O O . TYR A 1 72 ? -11.881 5.741 -14.633 1.00 59.59 72 TYR A O 1
ATOM 543 N N . GLY A 1 73 ? -12.884 6.291 -16.561 1.00 61.88 73 GLY A N 1
ATOM 544 C CA . GLY A 1 73 ? -12.825 7.741 -16.3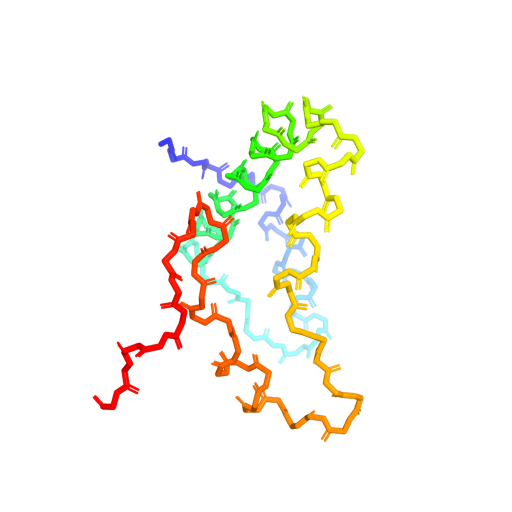31 1.00 61.88 73 GLY A CA 1
ATOM 545 C C . GLY A 1 73 ? -13.667 8.190 -15.131 1.00 61.88 73 GLY A C 1
ATOM 546 O O . GLY A 1 73 ? -13.173 8.914 -14.274 1.00 61.88 73 GLY A O 1
ATOM 547 N N . GLN A 1 74 ? -14.894 7.673 -15.005 1.00 59.94 74 GLN A N 1
ATOM 548 C CA . GLN A 1 74 ? -15.770 7.957 -13.860 1.00 59.94 74 GLN A CA 1
ATOM 549 C C . GLN A 1 74 ? -15.215 7.398 -12.547 1.00 59.94 74 GLN A C 1
ATOM 551 O O . GLN A 1 74 ? -15.430 7.978 -11.491 1.00 59.94 74 GLN A O 1
ATOM 556 N N . ILE A 1 75 ? -14.480 6.286 -12.604 1.00 61.28 75 ILE A N 1
ATOM 557 C CA . ILE A 1 75 ? -13.801 5.713 -11.440 1.00 61.28 75 ILE A CA 1
ATOM 558 C C . ILE A 1 75 ? -12.712 6.671 -10.935 1.00 61.28 75 ILE A C 1
ATOM 560 O O . ILE A 1 75 ? -12.654 6.938 -9.739 1.00 61.28 75 ILE A O 1
ATOM 564 N N . ILE A 1 76 ? -11.899 7.242 -11.833 1.00 56.62 76 ILE A N 1
ATOM 565 C CA . ILE A 1 76 ? -10.832 8.200 -11.489 1.00 56.62 76 ILE A CA 1
ATOM 566 C C . ILE A 1 76 ? -11.398 9.504 -10.902 1.00 56.62 76 ILE A C 1
ATOM 568 O O . ILE A 1 76 ? -10.839 10.032 -9.942 1.00 56.62 76 ILE A O 1
ATOM 572 N N . GLU A 1 77 ? -12.525 9.995 -11.420 1.00 54.44 77 GLU A N 1
ATOM 573 C CA . GLU A 1 77 ? -13.191 11.216 -10.933 1.00 54.44 77 GLU A CA 1
ATOM 574 C C . GLU A 1 77 ? -13.810 11.083 -9.532 1.00 54.44 77 GLU A C 1
ATOM 576 O O . GLU A 1 77 ? -14.065 12.095 -8.884 1.00 54.44 77 GLU A O 1
ATOM 581 N N . ILE A 1 78 ? -14.020 9.860 -9.033 1.00 53.97 78 ILE A N 1
ATOM 582 C CA . ILE A 1 78 ? -14.520 9.598 -7.670 1.00 53.97 78 ILE A CA 1
ATOM 583 C C . ILE A 1 78 ? -13.380 9.625 -6.631 1.00 53.97 78 ILE A C 1
ATOM 585 O O . ILE A 1 78 ? -13.615 9.909 -5.454 1.00 53.97 78 ILE A O 1
ATOM 589 N N . PHE A 1 79 ? -12.124 9.422 -7.048 1.00 49.81 79 PHE A N 1
ATOM 590 C CA . PHE A 1 79 ? -10.964 9.393 -6.149 1.00 49.81 79 PHE A CA 1
ATOM 591 C C . PHE A 1 79 ? -10.475 10.731 -5.542 1.00 49.81 79 PHE A C 1
ATOM 593 O O . PHE A 1 79 ? -9.665 10.646 -4.614 1.00 49.81 79 PHE A O 1
ATOM 600 N N . PRO A 1 80 ? -10.893 11.959 -5.938 1.00 44.28 80 PRO A N 1
ATOM 601 C CA . PRO A 1 80 ? -10.342 13.166 -5.331 1.00 44.28 80 PRO A CA 1
ATOM 602 C C . PRO A 1 80 ? -10.956 13.525 -3.964 1.00 44.28 80 PRO A C 1
ATOM 604 O O . PRO A 1 80 ? -10.542 14.530 -3.390 1.00 44.28 80 PRO A O 1
ATOM 607 N N . CYS A 1 81 ? -11.879 12.743 -3.383 1.00 40.72 81 CYS A N 1
ATOM 608 C CA . CYS A 1 81 ? -12.301 12.968 -1.991 1.00 40.72 81 CYS A CA 1
ATOM 609 C C . CYS A 1 81 ? -11.243 12.374 -1.025 1.00 40.72 81 CYS A C 1
ATOM 611 O O . CYS A 1 81 ? -11.071 11.155 -0.970 1.00 40.72 81 CYS A O 1
ATOM 613 N N . PRO A 1 82 ? -10.491 13.201 -0.267 1.00 45.12 82 PRO A N 1
ATOM 614 C CA . PRO A 1 82 ? -9.362 12.727 0.523 1.00 45.12 82 PRO A CA 1
ATOM 615 C C . PRO A 1 82 ? -9.831 11.864 1.702 1.00 45.12 82 PRO A C 1
ATOM 617 O O . PRO A 1 82 ? -10.507 12.336 2.615 1.00 45.12 82 PRO A O 1
ATOM 620 N N . LEU A 1 83 ? -9.377 10.612 1.697 1.00 50.00 83 LEU A N 1
ATOM 621 C CA . LEU A 1 83 ? -9.631 9.514 2.643 1.00 50.00 83 LEU A CA 1
ATOM 622 C C . LEU A 1 83 ? -9.199 9.752 4.114 1.00 50.00 83 LEU A C 1
ATOM 624 O O . LEU A 1 83 ? -9.051 8.791 4.858 1.00 50.00 83 LEU A O 1
ATOM 628 N N . ILE A 1 84 ? -8.923 10.987 4.563 1.00 38.12 84 ILE A N 1
ATOM 629 C CA . ILE A 1 84 ? -8.283 11.220 5.881 1.00 38.12 84 ILE A CA 1
ATOM 630 C C . ILE A 1 84 ? -8.994 12.242 6.790 1.00 38.12 84 ILE A C 1
ATOM 632 O O . ILE A 1 84 ? -8.625 12.348 7.957 1.00 38.12 84 ILE A O 1
ATOM 636 N N . ARG A 1 85 ? -10.039 12.964 6.358 1.00 37.44 85 ARG A N 1
ATOM 637 C CA . ARG A 1 85 ? -10.944 13.712 7.271 1.00 37.44 85 ARG A CA 1
ATOM 638 C C . ARG A 1 85 ? -12.140 14.307 6.510 1.00 37.44 85 ARG A C 1
ATOM 640 O O . ARG A 1 85 ? -11.990 14.625 5.332 1.00 37.44 85 ARG A O 1
ATOM 647 N N . PRO A 1 86 ? -13.301 14.529 7.160 1.00 42.47 86 PRO A N 1
ATOM 648 C CA . PRO A 1 86 ? -14.523 14.911 6.473 1.00 42.47 86 PRO A CA 1
ATOM 649 C C . PRO A 1 86 ? -14.423 16.377 6.051 1.00 42.47 86 PRO A C 1
ATOM 651 O O . PRO A 1 86 ? -14.593 17.290 6.858 1.00 42.47 86 PRO A O 1
ATOM 654 N N . ARG A 1 87 ? -14.151 16.624 4.772 1.00 38.06 87 ARG A N 1
ATOM 655 C CA . ARG A 1 87 ? -14.695 17.809 4.111 1.00 38.06 87 ARG A CA 1
ATOM 656 C C . ARG A 1 87 ? -15.799 17.325 3.177 1.00 38.06 87 ARG A C 1
ATOM 658 O O . ARG A 1 87 ? -15.544 16.408 2.401 1.00 38.06 87 ARG A O 1
ATOM 665 N N . PRO A 1 88 ? -17.015 17.886 3.266 1.00 37.00 88 PRO A N 1
ATOM 666 C CA . PRO A 1 88 ? -18.096 17.499 2.375 1.00 37.00 88 PRO A CA 1
ATOM 667 C C . PRO A 1 88 ? -17.675 17.785 0.930 1.00 37.00 88 PRO A C 1
ATOM 669 O O . PRO A 1 88 ? -17.209 18.886 0.632 1.00 37.00 88 PRO A O 1
ATOM 672 N N . CYS A 1 89 ? -17.848 16.802 0.043 1.00 44.72 89 CYS A N 1
ATOM 673 C CA . CYS A 1 89 ? -17.523 16.872 -1.387 1.00 44.72 89 CYS A CA 1
ATOM 674 C C . CYS A 1 89 ? -18.480 17.814 -2.169 1.00 44.72 89 CYS A C 1
ATOM 676 O O . CYS A 1 89 ? -18.887 17.509 -3.281 1.00 44.72 89 CYS A O 1
ATOM 678 N N . SER A 1 90 ? -18.879 18.953 -1.585 1.00 38.16 90 SER A N 1
ATOM 679 C CA . SER A 1 90 ? -19.915 19.861 -2.107 1.00 38.16 90 SER A CA 1
ATOM 680 C C . SER A 1 90 ? -19.392 21.241 -2.536 1.00 38.16 90 SER A C 1
ATOM 682 O O . SER A 1 90 ? -20.175 22.185 -2.608 1.00 38.16 90 SER A O 1
ATOM 684 N N . GLN A 1 91 ? -18.100 21.402 -2.826 1.00 35.66 91 GLN A N 1
ATOM 685 C CA . GLN A 1 91 ? -17.597 22.630 -3.459 1.00 35.66 91 GLN A CA 1
ATOM 686 C C . GLN A 1 91 ? -16.422 22.347 -4.395 1.00 35.66 91 GLN A C 1
ATOM 688 O O . GLN A 1 91 ? -15.281 22.606 -4.036 1.00 35.66 91 GLN A O 1
ATOM 693 N N . VAL A 1 92 ? -16.715 21.849 -5.596 1.00 30.02 92 VAL A N 1
ATOM 694 C CA . VAL A 1 92 ? -15.948 22.179 -6.807 1.00 30.02 92 VAL A CA 1
ATOM 695 C C . VAL A 1 92 ? -16.957 22.239 -7.958 1.00 30.02 92 VAL A C 1
ATOM 697 O O . VAL A 1 92 ? -17.270 21.228 -8.580 1.00 30.02 92 VAL A O 1
ATOM 700 N N . LEU A 1 93 ? -17.549 23.422 -8.133 1.00 34.34 93 LEU A N 1
ATOM 701 C CA . LEU A 1 93 ? -17.936 23.924 -9.452 1.00 34.34 93 LEU A CA 1
ATOM 702 C C . LEU A 1 93 ? -16.686 24.557 -10.065 1.00 34.34 93 LEU A C 1
ATOM 704 O O . LEU A 1 93 ? -15.951 25.210 -9.283 1.00 34.34 93 LEU A O 1
#

Organism: NCBI:txid446692